Protein AF-A0A1I4XVS7-F1 (afdb_monomer_lite)

Structure (mmCIF, N/CA/C/O backbone):
data_AF-A0A1I4XVS7-F1
#
_entry.id   AF-A0A1I4XVS7-F1
#
loop_
_atom_site.group_PDB
_atom_site.id
_atom_site.type_symbol
_atom_site.label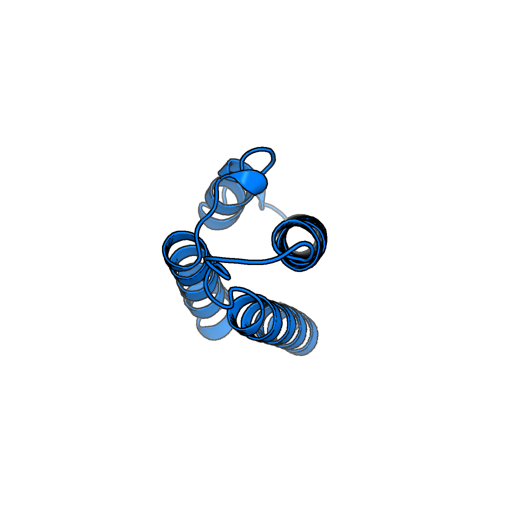_atom_id
_atom_site.label_alt_id
_atom_site.label_comp_id
_atom_site.label_asym_id
_atom_site.label_entity_id
_atom_site.label_seq_id
_atom_site.pdbx_PDB_ins_code
_atom_site.Cartn_x
_atom_site.Cartn_y
_atom_site.Cartn_z
_atom_site.occupancy
_atom_site.B_iso_or_equiv
_atom_site.auth_seq_id
_atom_site.auth_comp_id
_atom_site.auth_asym_id
_atom_site.auth_atom_id
_atom_site.pdbx_PDB_model_num
ATOM 1 N N . MET A 1 1 ? 12.800 -8.617 -11.204 1.00 63.44 1 MET A N 1
ATOM 2 C CA . MET A 1 1 ? 12.179 -8.129 -9.951 1.00 63.44 1 MET A CA 1
ATOM 3 C C . MET A 1 1 ? 12.658 -8.999 -8.792 1.00 63.44 1 MET A C 1
ATOM 5 O O . MET A 1 1 ? 12.888 -10.180 -9.019 1.00 63.44 1 MET A O 1
ATOM 9 N N . ASN A 1 2 ? 12.876 -8.449 -7.591 1.00 72.88 2 ASN A N 1
ATOM 10 C CA . ASN A 1 2 ? 13.246 -9.264 -6.422 1.00 72.88 2 ASN A CA 1
ATOM 11 C C . ASN A 1 2 ? 11.973 -9.765 -5.721 1.00 72.88 2 ASN A C 1
ATOM 13 O O . ASN A 1 2 ? 11.303 -8.977 -5.055 1.00 72.88 2 ASN A O 1
ATOM 17 N N . VAL A 1 3 ? 11.679 -11.058 -5.885 1.00 74.38 3 VAL A N 1
ATOM 18 C CA . VAL A 1 3 ? 10.455 -11.735 -5.415 1.00 74.38 3 VAL A CA 1
ATOM 19 C C . VAL A 1 3 ? 10.277 -11.648 -3.895 1.00 74.38 3 VAL A C 1
ATOM 21 O O . VAL A 1 3 ? 9.157 -11.556 -3.405 1.00 74.38 3 VAL A O 1
ATOM 24 N N . GLN A 1 4 ? 11.373 -11.633 -3.133 1.00 77.06 4 GLN A N 1
ATOM 25 C CA . GLN A 1 4 ? 11.300 -11.552 -1.675 1.00 77.06 4 GLN A CA 1
ATOM 26 C C . GLN A 1 4 ? 10.813 -10.173 -1.213 1.00 77.06 4 GLN A C 1
ATOM 28 O O . GLN A 1 4 ? 9.930 -10.071 -0.367 1.00 77.06 4 GLN A O 1
ATOM 33 N N . VAL A 1 5 ? 11.329 -9.107 -1.829 1.00 77.31 5 VAL A N 1
ATOM 34 C CA . VAL A 1 5 ? 10.971 -7.726 -1.468 1.00 77.31 5 VAL A CA 1
ATOM 35 C C . VAL A 1 5 ? 9.538 -7.397 -1.888 1.00 77.31 5 VAL A C 1
ATOM 37 O O . VAL A 1 5 ? 8.832 -6.701 -1.162 1.00 77.31 5 VAL A O 1
ATOM 40 N N . THR A 1 6 ? 9.075 -7.903 -3.036 1.00 80.31 6 THR A N 1
ATOM 41 C CA . THR A 1 6 ? 7.677 -7.715 -3.456 1.00 80.31 6 THR A CA 1
ATOM 42 C C . THR A 1 6 ? 6.711 -8.463 -2.542 1.00 80.31 6 THR A C 1
ATOM 44 O O . THR A 1 6 ? 5.664 -7.917 -2.200 1.00 80.31 6 THR A O 1
ATOM 47 N N . HIS A 1 7 ? 7.077 -9.661 -2.076 1.00 81.25 7 HIS A N 1
ATOM 48 C CA . HIS A 1 7 ? 6.284 -10.408 -1.101 1.00 81.25 7 HIS A CA 1
ATOM 49 C C . HIS A 1 7 ? 6.200 -9.688 0.253 1.00 81.25 7 HIS A C 1
ATOM 51 O O . HIS A 1 7 ? 5.110 -9.553 0.802 1.00 81.25 7 HIS A O 1
ATOM 57 N N . GLU A 1 8 ? 7.316 -9.151 0.753 1.00 83.81 8 GLU A N 1
ATOM 58 C CA . GLU A 1 8 ? 7.342 -8.354 1.988 1.00 83.81 8 GLU A CA 1
ATOM 59 C C . GLU A 1 8 ? 6.467 -7.093 1.882 1.00 83.81 8 GLU A C 1
ATOM 61 O O . GLU A 1 8 ? 5.732 -6.777 2.815 1.00 83.81 8 GLU A O 1
ATOM 66 N N . LEU A 1 9 ? 6.491 -6.395 0.739 1.00 84.56 9 LEU A N 1
ATOM 67 C CA . LEU A 1 9 ? 5.644 -5.217 0.501 1.00 84.56 9 LEU A CA 1
ATOM 68 C C . LEU A 1 9 ? 4.150 -5.557 0.468 1.00 84.56 9 LEU A C 1
ATOM 70 O O . LEU A 1 9 ? 3.341 -4.762 0.950 1.00 84.56 9 LEU A O 1
ATOM 74 N N . LEU A 1 10 ? 3.781 -6.710 -0.098 1.00 84.56 10 LEU A N 1
ATOM 75 C CA . LEU A 1 10 ? 2.398 -7.194 -0.094 1.00 84.56 10 LEU A CA 1
ATOM 76 C C . LEU A 1 10 ? 1.967 -7.618 1.311 1.00 84.56 10 LEU A C 1
ATOM 78 O O . LEU A 1 10 ? 0.881 -7.254 1.750 1.00 84.56 10 LEU A O 1
ATOM 82 N N . GLN A 1 11 ? 2.829 -8.322 2.045 1.00 83.25 11 GLN A N 1
ATOM 83 C CA . GLN A 1 11 ? 2.560 -8.711 3.426 1.00 83.25 11 GLN A CA 1
ATOM 84 C C . GLN A 1 11 ? 2.347 -7.488 4.328 1.00 83.25 11 GLN A C 1
ATOM 86 O O . GLN A 1 11 ? 1.371 -7.441 5.072 1.00 83.25 11 GLN A O 1
ATOM 91 N N . GLU A 1 12 ? 3.208 -6.473 4.213 1.00 83.94 12 GLU A N 1
ATOM 92 C CA . GLU A 1 12 ? 3.066 -5.190 4.913 1.00 83.94 12 GLU A CA 1
ATOM 93 C C . GLU A 1 12 ? 1.720 -4.521 4.579 1.00 83.94 12 GLU A C 1
ATOM 95 O O . GLU A 1 12 ? 1.023 -4.038 5.469 1.00 83.94 12 GLU A O 1
ATOM 100 N N . ALA A 1 13 ? 1.297 -4.571 3.313 1.00 84.56 13 ALA A N 1
ATOM 101 C CA . ALA A 1 13 ? 0.021 -4.016 2.875 1.00 84.56 13 ALA A CA 1
ATOM 102 C C . ALA A 1 13 ? -1.201 -4.776 3.427 1.00 84.56 13 ALA A C 1
ATOM 104 O O . ALA A 1 13 ? -2.168 -4.138 3.845 1.00 84.56 13 ALA A O 1
ATOM 105 N N . TYR A 1 14 ? -1.160 -6.112 3.496 1.00 83.69 14 TYR A N 1
ATOM 106 C CA . TYR A 1 14 ? -2.228 -6.905 4.121 1.00 83.69 14 TYR A CA 1
ATOM 107 C C . TYR A 1 14 ? -2.352 -6.640 5.622 1.00 83.69 14 TYR A C 1
ATOM 109 O O . TYR A 1 14 ? -3.460 -6.625 6.157 1.00 83.69 14 TYR A O 1
ATOM 117 N N . GLU A 1 15 ? -1.236 -6.433 6.325 1.00 82.75 15 GLU A N 1
ATOM 118 C CA . GLU A 1 15 ? -1.289 -6.065 7.741 1.00 82.75 15 GLU A CA 1
ATOM 119 C C . GLU A 1 15 ? -1.912 -4.675 7.930 1.00 82.75 15 GLU A C 1
ATOM 121 O O . GLU A 1 15 ? -2.776 -4.513 8.791 1.00 82.75 15 GLU A O 1
ATOM 126 N N . LEU A 1 16 ? -1.584 -3.704 7.070 1.00 79.94 16 LEU A N 1
ATOM 127 C CA . LEU A 1 16 ? -2.224 -2.380 7.072 1.00 79.94 16 LEU A CA 1
ATOM 128 C C . LEU A 1 16 ? -3.723 -2.446 6.753 1.00 79.94 16 LEU A C 1
ATOM 130 O O . LEU A 1 16 ? -4.521 -1.709 7.327 1.00 79.94 16 LEU A O 1
ATOM 134 N N . GLU A 1 17 ? -4.148 -3.360 5.880 1.00 80.88 17 GLU A N 1
ATOM 135 C CA . GLU A 1 17 ? -5.568 -3.564 5.580 1.00 80.88 17 GLU A CA 1
ATOM 136 C C . GLU A 1 17 ? -6.363 -3.992 6.826 1.00 80.88 17 GLU A C 1
ATOM 138 O O . GLU A 1 17 ? -7.510 -3.577 7.014 1.00 80.88 17 GLU A O 1
ATOM 143 N N . LYS A 1 18 ? -5.748 -4.792 7.705 1.00 76.56 18 LYS A N 1
ATOM 144 C CA . LYS A 1 18 ? -6.356 -5.243 8.965 1.00 76.56 18 LYS A CA 1
ATOM 145 C C . LYS A 1 18 ? -6.441 -4.125 10.002 1.00 76.56 18 LYS A C 1
ATOM 147 O O . LYS A 1 18 ? -7.310 -4.180 10.871 1.00 76.56 18 LYS A O 1
ATOM 152 N N . THR A 1 19 ? -5.580 -3.107 9.925 1.00 73.69 19 THR A N 1
ATOM 153 C CA . THR A 1 19 ? -5.619 -1.958 10.845 1.00 73.69 19 THR A CA 1
ATOM 154 C C . THR A 1 19 ? -6.632 -0.891 10.432 1.00 73.69 19 THR A C 1
ATOM 156 O O . THR A 1 19 ? -6.964 -0.039 11.253 1.00 73.69 19 THR A O 1
ATOM 159 N N . PHE A 1 20 ? -7.238 -0.997 9.241 1.00 69.62 20 PHE A N 1
ATOM 160 C CA . PHE A 1 20 ? -8.480 -0.296 8.877 1.00 69.62 20 PHE A CA 1
ATOM 161 C C . PHE A 1 20 ? -9.701 -0.861 9.639 1.00 69.62 20 PHE A C 1
ATOM 163 O O . PHE A 1 20 ? -10.748 -1.173 9.066 1.00 69.62 20 PHE A O 1
ATOM 170 N N . THR A 1 21 ? -9.590 -1.035 10.957 1.00 56.97 21 THR A N 1
ATOM 171 C CA . THR A 1 21 ? -10.715 -1.441 11.798 1.00 56.97 21 THR A CA 1
ATOM 172 C C . THR A 1 21 ? -11.610 -0.236 12.078 1.00 56.97 21 THR A C 1
ATOM 174 O O . THR A 1 21 ? -11.232 0.718 12.751 1.00 56.97 21 THR A O 1
ATOM 177 N N . LEU A 1 22 ? -12.803 -0.305 11.481 1.00 51.03 22 LEU A N 1
ATOM 178 C CA . LEU A 1 22 ? -14.038 0.435 11.754 1.00 51.03 22 LEU A CA 1
ATOM 179 C C . LEU A 1 22 ? -13.980 1.378 12.968 1.00 51.03 22 LEU A C 1
ATOM 181 O O . LEU A 1 22 ? -13.980 0.934 14.113 1.00 51.03 22 LEU A O 1
ATOM 185 N N . SER A 1 23 ? -14.022 2.683 12.676 1.00 46.88 23 SER A N 1
ATOM 186 C CA . SER A 1 23 ? -14.737 3.722 13.432 1.00 46.88 23 SER A CA 1
ATOM 187 C C . SER A 1 23 ? -15.338 3.227 14.759 1.00 46.88 23 SER A C 1
ATOM 189 O O . SER A 1 23 ? -16.413 2.622 14.761 1.00 46.88 23 SER A O 1
ATOM 191 N N . TYR A 1 24 ? -14.701 3.543 15.888 1.00 40.94 24 TYR A N 1
ATOM 192 C CA . TYR A 1 24 ? -15.358 3.479 17.194 1.00 40.94 24 TYR A CA 1
ATOM 193 C C . TYR A 1 24 ? -16.337 4.663 17.291 1.00 40.94 24 TYR A C 1
ATOM 195 O O . TYR A 1 24 ? -15.890 5.813 17.319 1.00 40.94 24 TYR A O 1
ATOM 203 N N . PRO A 1 25 ? -17.665 4.438 17.339 1.00 46.78 25 PRO A N 1
ATOM 204 C CA . PRO A 1 25 ? -18.630 5.536 17.355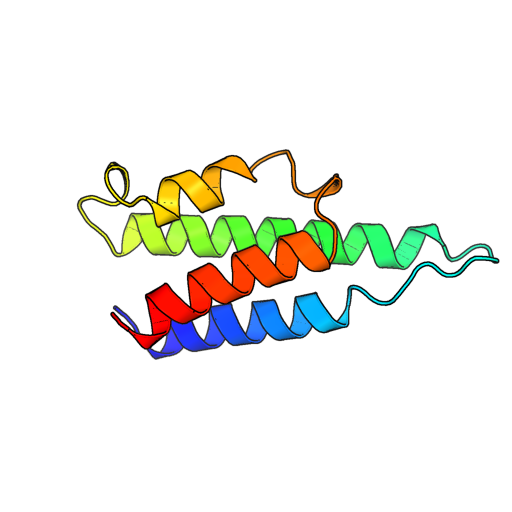 1.00 46.78 25 PRO A CA 1
ATOM 205 C C . PRO A 1 25 ? -18.664 6.299 18.693 1.00 46.78 25 PRO A C 1
ATOM 207 O O . PRO A 1 25 ? -19.317 7.336 18.773 1.00 46.78 25 PRO A O 1
ATOM 210 N N . PHE A 1 26 ? -17.942 5.838 19.727 1.00 42.44 26 PHE A N 1
ATOM 211 C CA . PHE A 1 26 ? -17.911 6.449 21.061 1.00 42.44 26 PHE A CA 1
ATOM 212 C C . PHE A 1 26 ? -16.532 6.298 21.740 1.00 42.44 26 PHE A C 1
ATOM 214 O O . PHE A 1 26 ? -15.896 5.253 21.613 1.00 42.44 26 PHE A O 1
ATOM 221 N N . GLY A 1 27 ? -16.110 7.311 22.516 1.00 49.78 27 GLY A N 1
ATOM 222 C CA . GLY A 1 27 ? -14.953 7.258 23.431 1.00 49.78 27 GLY A CA 1
ATOM 223 C C . GLY A 1 27 ? -13.726 8.105 23.039 1.00 49.78 27 GLY A C 1
ATOM 224 O O . GLY A 1 27 ? -13.526 8.451 21.879 1.00 49.78 27 GLY A O 1
ATOM 225 N N . ILE A 1 28 ? -12.881 8.416 24.033 1.00 48.09 28 ILE A N 1
ATOM 226 C CA . ILE A 1 28 ? -11.690 9.299 23.954 1.00 48.09 28 ILE A CA 1
ATOM 227 C C . ILE A 1 28 ? -10.519 8.763 23.106 1.00 48.09 28 ILE A C 1
ATOM 229 O O . ILE A 1 28 ? -9.560 9.487 22.864 1.00 48.09 28 ILE A O 1
ATOM 233 N N . TYR A 1 29 ? -10.590 7.513 22.641 1.00 44.22 29 TYR A N 1
ATOM 234 C CA . TYR A 1 29 ? -9.559 6.878 21.806 1.00 44.22 29 TYR A CA 1
ATOM 235 C C . TYR A 1 29 ? -9.907 6.849 20.309 1.00 44.22 29 TYR A C 1
ATOM 237 O O . TYR A 1 29 ? -9.166 6.253 19.528 1.00 44.22 29 TYR A O 1
ATOM 245 N N . LYS A 1 30 ? -10.995 7.519 19.896 1.00 48.75 30 LYS A N 1
ATOM 246 C CA . LYS A 1 30 ? -11.414 7.657 18.489 1.00 48.75 30 LYS A CA 1
ATOM 247 C C . LYS A 1 30 ? -10.276 8.124 17.565 1.00 48.75 30 LYS A C 1
ATOM 249 O O . LYS A 1 30 ? -10.200 7.672 16.427 1.00 48.75 30 LYS A O 1
ATOM 254 N N . ASP A 1 31 ? -9.371 8.960 18.069 1.00 43.97 31 ASP A N 1
ATOM 255 C CA . ASP A 1 31 ? -8.344 9.621 17.257 1.00 43.97 31 ASP A CA 1
ATOM 256 C C . ASP A 1 31 ? -6.986 8.885 17.210 1.00 43.97 31 ASP A C 1
ATOM 258 O O . ASP A 1 31 ? -6.156 9.182 16.353 1.00 43.97 31 ASP A O 1
ATOM 262 N N . SER A 1 32 ? -6.729 7.901 18.086 1.00 45.19 32 SER A N 1
ATOM 263 C CA . SER A 1 32 ? -5.378 7.310 18.228 1.00 45.19 32 SER A CA 1
ATOM 264 C C . SER A 1 32 ? -5.048 6.167 17.259 1.00 45.19 32 SER A C 1
ATOM 266 O O . SER A 1 32 ? -3.874 5.959 16.967 1.00 45.19 32 SER A O 1
ATOM 268 N N . LEU A 1 33 ? -6.038 5.438 16.731 1.00 46.88 33 LEU A N 1
ATOM 269 C CA . LEU A 1 33 ? -5.800 4.356 15.753 1.00 46.88 33 LEU A CA 1
ATOM 270 C C . LEU A 1 33 ? -5.759 4.854 14.299 1.00 46.88 33 LEU A C 1
ATOM 272 O O . LEU A 1 33 ? -5.121 4.238 13.443 1.00 46.88 33 LEU A O 1
ATOM 276 N N . TYR A 1 34 ? -6.414 5.987 14.030 1.00 50.12 34 TYR A N 1
ATOM 277 C CA . TYR A 1 34 ? -6.440 6.604 12.707 1.00 50.12 34 TYR A CA 1
ATOM 278 C C . TYR A 1 34 ? -5.044 7.125 12.329 1.00 50.12 34 TYR A C 1
ATOM 280 O O . TYR A 1 34 ? -4.503 6.721 11.304 1.00 50.12 34 TYR A O 1
ATOM 288 N N . SER A 1 35 ? -4.409 7.950 13.174 1.00 53.19 35 SER A N 1
ATOM 289 C CA . SER A 1 35 ? -3.125 8.595 12.832 1.00 53.19 35 SER A CA 1
ATOM 290 C C . SER A 1 35 ? -2.021 7.595 12.480 1.00 53.19 35 SER A C 1
ATOM 292 O O . SER A 1 35 ? -1.325 7.778 11.486 1.00 53.19 35 SER A O 1
ATOM 294 N N . THR A 1 36 ? -1.883 6.510 13.247 1.00 61.19 36 THR A N 1
ATOM 295 C CA . THR A 1 36 ? -0.803 5.536 13.037 1.00 61.19 36 THR A CA 1
ATOM 296 C C . THR A 1 36 ? -0.992 4.739 11.751 1.00 61.19 36 THR A C 1
ATOM 298 O O . THR A 1 36 ? -0.036 4.565 11.002 1.00 61.19 36 THR A O 1
ATOM 301 N N . THR A 1 37 ? -2.221 4.325 11.431 1.00 71.44 37 THR A N 1
ATOM 302 C CA . THR A 1 37 ? -2.515 3.588 10.191 1.00 71.44 37 THR A CA 1
ATOM 303 C C . THR A 1 37 ? -2.209 4.432 8.951 1.00 71.44 37 THR A C 1
ATOM 305 O O . THR A 1 37 ? -1.570 3.947 8.019 1.00 71.44 37 THR A O 1
ATOM 308 N N . TYR A 1 38 ? -2.585 5.716 8.945 1.00 73.19 38 TYR A N 1
ATOM 309 C CA . TYR A 1 38 ? -2.300 6.616 7.819 1.00 73.19 38 TYR A CA 1
ATOM 310 C C . TYR A 1 38 ? -0.819 6.984 7.689 1.00 73.19 38 TYR A C 1
ATOM 312 O O . TYR A 1 38 ? -0.312 7.110 6.567 1.00 73.19 38 TYR A O 1
ATOM 320 N N . ASP A 1 39 ? -0.104 7.115 8.805 1.00 76.56 39 ASP A N 1
ATOM 321 C CA . ASP A 1 39 ? 1.340 7.340 8.795 1.00 76.56 39 ASP A CA 1
ATOM 322 C C . ASP A 1 39 ? 2.091 6.123 8.235 1.00 76.56 39 ASP A C 1
ATOM 324 O O . ASP A 1 39 ? 2.962 6.279 7.372 1.00 76.56 39 ASP A O 1
ATOM 328 N N . GLU A 1 40 ? 1.724 4.910 8.653 1.00 81.69 40 GLU A N 1
ATOM 329 C CA . GLU A 1 40 ? 2.319 3.671 8.140 1.00 81.69 40 GLU A CA 1
ATOM 330 C C . GLU A 1 40 ? 1.950 3.422 6.667 1.00 81.69 40 GLU A C 1
ATOM 332 O O . GLU A 1 40 ? 2.832 3.126 5.863 1.00 81.69 40 GLU A O 1
ATOM 337 N N . LEU A 1 41 ? 0.707 3.692 6.249 1.00 82.19 41 LEU A N 1
ATOM 338 C CA . LEU A 1 41 ? 0.314 3.697 4.829 1.00 82.19 41 LEU A CA 1
ATOM 339 C C . LEU A 1 41 ? 1.153 4.666 3.999 1.00 82.19 41 LEU A C 1
ATOM 341 O O . LEU A 1 41 ? 1.559 4.359 2.877 1.00 82.19 41 LEU A O 1
ATOM 345 N N . THR A 1 42 ? 1.437 5.847 4.549 1.00 83.81 42 THR A N 1
ATOM 346 C CA . THR A 1 42 ? 2.275 6.844 3.882 1.00 83.81 42 THR A CA 1
ATOM 347 C C . THR A 1 42 ? 3.705 6.359 3.716 1.00 83.81 42 THR A C 1
ATOM 349 O O . THR A 1 42 ? 4.299 6.557 2.649 1.00 83.81 42 THR A O 1
ATOM 352 N N . LYS A 1 43 ? 4.273 5.720 4.742 1.00 86.19 43 LYS A N 1
ATOM 353 C CA . LYS A 1 43 ? 5.610 5.119 4.667 1.00 86.19 43 LYS A CA 1
ATOM 354 C C . LYS A 1 43 ? 5.638 3.983 3.648 1.00 86.19 43 LYS A C 1
ATOM 356 O O . LYS A 1 43 ? 6.497 3.999 2.763 1.00 86.19 43 LYS A O 1
ATOM 361 N N . TRP A 1 44 ? 4.667 3.075 3.709 1.00 89.12 44 TRP A N 1
ATOM 362 C CA . TRP A 1 44 ? 4.535 1.949 2.791 1.00 89.12 44 TRP A CA 1
ATOM 363 C C . TRP A 1 44 ? 4.393 2.404 1.332 1.00 89.12 44 TRP A C 1
ATOM 365 O O . TRP A 1 44 ? 5.130 1.931 0.461 1.00 89.12 44 TRP A O 1
ATOM 375 N N . LEU A 1 45 ? 3.539 3.394 1.044 1.00 87.62 45 LEU A N 1
ATOM 376 C CA . LEU A 1 45 ? 3.368 3.914 -0.318 1.00 87.62 45 LEU A CA 1
ATOM 377 C C . LEU A 1 45 ? 4.678 4.517 -0.844 1.00 87.62 45 LEU A C 1
ATOM 379 O O . LEU A 1 45 ? 5.078 4.260 -1.980 1.00 87.62 45 LEU A O 1
ATOM 383 N N . ARG A 1 46 ? 5.385 5.297 -0.017 1.00 88.31 46 ARG A N 1
ATOM 384 C CA . ARG A 1 46 ? 6.686 5.880 -0.391 1.00 88.31 46 ARG A CA 1
ATOM 385 C C . ARG A 1 46 ? 7.730 4.802 -0.668 1.00 88.31 46 ARG A C 1
ATOM 387 O O . ARG A 1 46 ? 8.463 4.922 -1.649 1.00 88.31 46 ARG A O 1
ATOM 394 N N . LYS A 1 47 ? 7.785 3.760 0.165 1.00 88.62 47 LYS A N 1
ATOM 395 C CA . LYS A 1 47 ? 8.686 2.610 0.001 1.00 88.62 47 LYS A CA 1
ATOM 396 C C . LYS A 1 47 ? 8.393 1.871 -1.305 1.00 88.62 47 LYS A C 1
ATOM 398 O O . LYS A 1 47 ? 9.314 1.633 -2.081 1.00 88.62 47 LYS A O 1
ATOM 403 N N . THR A 1 48 ? 7.120 1.619 -1.595 1.00 86.38 48 THR A N 1
ATOM 404 C CA . THR A 1 48 ? 6.662 0.949 -2.822 1.00 86.38 48 THR A CA 1
ATOM 405 C C . THR A 1 48 ? 7.006 1.756 -4.076 1.00 86.38 48 THR A C 1
ATOM 407 O O . THR A 1 48 ? 7.566 1.223 -5.031 1.00 86.38 48 THR A O 1
ATOM 410 N N . ILE A 1 49 ? 6.766 3.071 -4.065 1.00 88.62 49 ILE A N 1
ATOM 411 C CA . ILE A 1 49 ? 7.146 3.958 -5.175 1.00 88.62 49 ILE A CA 1
ATOM 412 C C . ILE A 1 49 ? 8.670 3.983 -5.360 1.00 88.62 49 ILE A C 1
ATOM 414 O O . ILE A 1 49 ? 9.154 3.918 -6.487 1.00 88.62 49 ILE A O 1
ATOM 418 N N . SER A 1 50 ? 9.434 4.072 -4.268 1.00 89.19 50 SER A N 1
ATOM 419 C CA . SER A 1 50 ? 10.902 4.054 -4.312 1.00 89.19 50 SER A CA 1
ATOM 420 C C . SER A 1 50 ? 11.437 2.741 -4.891 1.00 89.19 50 SER A C 1
ATOM 422 O O . SER A 1 50 ? 12.343 2.755 -5.721 1.00 89.19 50 SER A O 1
ATOM 424 N N . TYR A 1 51 ? 10.828 1.609 -4.525 1.00 88.25 51 TYR A N 1
ATOM 425 C CA . TYR A 1 51 ? 11.150 0.306 -5.103 1.00 88.25 51 TYR A CA 1
ATOM 426 C C . TYR A 1 51 ? 10.957 0.306 -6.624 1.00 88.25 51 TYR A C 1
ATOM 428 O O . TYR A 1 51 ? 11.879 -0.054 -7.354 1.00 88.25 51 TYR A O 1
ATOM 436 N N . LEU A 1 52 ? 9.807 0.784 -7.115 1.00 85.62 52 LEU A N 1
ATOM 437 C CA . LEU A 1 52 ? 9.548 0.862 -8.557 1.00 85.62 52 LEU A CA 1
ATOM 438 C C . LEU A 1 52 ? 10.582 1.732 -9.285 1.00 85.62 52 LEU A C 1
ATOM 440 O O . LEU A 1 52 ? 11.069 1.329 -10.337 1.00 85.62 52 LEU A O 1
ATOM 444 N N . LYS A 1 53 ? 10.974 2.872 -8.702 1.00 87.19 53 LYS A N 1
ATOM 445 C CA . LYS A 1 53 ? 12.009 3.756 -9.269 1.00 87.19 53 LYS A CA 1
ATOM 446 C C . LYS A 1 53 ? 13.373 3.087 -9.395 1.00 87.19 53 LYS A C 1
ATOM 448 O O . LYS A 1 53 ? 14.061 3.279 -10.389 1.00 87.19 53 LYS A O 1
ATOM 453 N N . ASN A 1 54 ? 13.771 2.328 -8.378 1.00 86.19 54 ASN A N 1
ATOM 454 C CA . ASN A 1 54 ? 15.101 1.725 -8.326 1.00 86.19 54 ASN A CA 1
ATOM 455 C C . ASN A 1 54 ? 15.204 0.446 -9.169 1.00 86.19 54 ASN 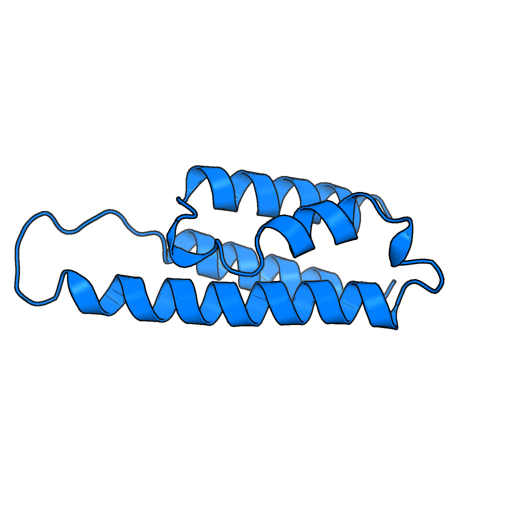A C 1
ATOM 457 O O . ASN A 1 54 ? 16.301 0.076 -9.580 1.00 86.19 54 ASN A O 1
ATOM 461 N N . HIS A 1 55 ? 14.083 -0.240 -9.411 1.00 82.81 55 HIS A N 1
ATOM 462 C CA . HIS A 1 55 ? 14.066 -1.530 -10.104 1.00 82.81 55 HIS A CA 1
ATOM 463 C C . HIS A 1 55 ? 13.579 -1.474 -11.556 1.00 82.81 55 HIS A C 1
ATOM 465 O O . HIS A 1 55 ? 13.793 -2.443 -12.285 1.00 82.81 55 HIS A O 1
ATOM 471 N N . HIS A 1 56 ? 12.980 -0.366 -12.001 1.00 79.12 56 HIS A N 1
ATOM 472 C CA . HIS A 1 56 ? 12.574 -0.176 -13.393 1.00 79.12 56 HIS A CA 1
ATOM 473 C C . HIS A 1 56 ? 13.301 1.017 -14.012 1.00 79.12 56 HIS A C 1
ATOM 475 O O . HIS A 1 56 ? 13.120 2.145 -13.569 1.00 79.12 56 HIS A O 1
ATOM 481 N N . MET A 1 57 ? 14.085 0.780 -15.071 1.00 72.62 57 MET A N 1
ATOM 482 C CA . MET A 1 57 ? 14.799 1.857 -15.777 1.00 72.62 57 MET A CA 1
ATOM 483 C C . MET A 1 57 ? 13.845 2.875 -16.424 1.00 72.62 57 MET A C 1
ATOM 485 O O . MET A 1 57 ? 14.172 4.054 -16.486 1.00 72.62 57 MET A O 1
ATOM 489 N N . GLU A 1 58 ? 12.647 2.444 -16.831 1.00 83.25 58 GLU A N 1
ATOM 490 C CA . GLU A 1 58 ? 11.595 3.296 -17.409 1.00 83.25 58 GLU A CA 1
ATOM 491 C C . GLU A 1 58 ? 10.400 3.442 -16.456 1.00 83.25 58 GLU A C 1
ATOM 493 O O . GLU A 1 58 ? 9.241 3.344 -16.848 1.00 83.25 58 GLU A O 1
ATOM 498 N N . TYR A 1 59 ? 10.653 3.652 -15.162 1.00 77.81 59 TYR A N 1
ATOM 499 C CA . TYR A 1 59 ? 9.565 3.754 -14.184 1.00 77.81 59 TYR A CA 1
ATOM 500 C C . TYR A 1 59 ? 8.573 4.891 -14.480 1.00 77.81 59 TYR A C 1
ATOM 502 O O . TYR A 1 59 ? 7.428 4.838 -14.041 1.00 77.81 59 TYR A O 1
ATOM 510 N N . GLU A 1 60 ? 8.994 5.915 -15.222 1.00 77.06 60 GLU A N 1
ATOM 511 C CA . GLU A 1 60 ? 8.155 7.049 -15.614 1.00 77.06 60 GLU A CA 1
ATOM 512 C C . GLU A 1 60 ? 7.134 6.712 -16.702 1.00 77.06 60 GLU A C 1
ATOM 514 O O . GLU A 1 60 ? 6.197 7.474 -16.878 1.00 77.06 60 GLU A O 1
ATOM 519 N N . SER A 1 61 ? 7.272 5.593 -17.420 1.00 81.44 61 SER A N 1
ATOM 520 C CA . SER A 1 61 ? 6.247 5.117 -18.360 1.00 81.44 61 SER A CA 1
ATOM 521 C C . SER A 1 61 ? 5.290 4.104 -17.717 1.00 81.44 61 SER A C 1
ATOM 523 O O . SER A 1 61 ? 4.259 3.762 -18.302 1.00 81.44 61 SER A O 1
ATOM 525 N N . LEU A 1 62 ? 5.581 3.642 -16.492 1.00 84.62 62 LEU A N 1
ATOM 526 C CA . LEU A 1 62 ? 4.741 2.683 -15.778 1.00 84.62 62 LEU A CA 1
ATOM 527 C C . LEU A 1 62 ? 3.436 3.338 -15.315 1.00 84.62 62 LEU A C 1
ATOM 529 O O . LEU A 1 62 ? 3.409 4.200 -14.432 1.00 84.62 62 LEU A O 1
ATOM 533 N N . SER A 1 63 ? 2.321 2.825 -15.832 1.00 86.31 63 SER A N 1
ATOM 534 C CA . SER A 1 63 ? 0.974 3.181 -15.376 1.00 86.31 63 SER A CA 1
ATOM 535 C C . SER A 1 63 ? 0.806 2.982 -13.865 1.00 86.31 63 SER A C 1
ATOM 537 O O . SER A 1 63 ? 0.221 3.834 -13.194 1.00 86.31 63 SER A O 1
ATOM 539 N N . LEU A 1 64 ? 1.394 1.913 -13.309 1.00 87.69 64 LEU A N 1
ATOM 540 C CA . LEU A 1 64 ? 1.406 1.646 -11.871 1.00 87.69 64 LEU A CA 1
ATOM 541 C C . LEU A 1 64 ? 2.101 2.763 -11.083 1.00 87.69 64 LEU A C 1
ATOM 543 O O . LEU A 1 64 ? 1.586 3.206 -10.059 1.00 87.69 64 LEU A O 1
ATOM 547 N N . TYR A 1 65 ? 3.253 3.244 -11.557 1.00 88.62 65 TYR A N 1
ATOM 548 C CA . TYR A 1 65 ? 3.987 4.316 -10.888 1.00 88.62 65 TYR A CA 1
ATOM 549 C C . TYR A 1 65 ? 3.147 5.595 -10.813 1.00 88.62 65 TYR A C 1
ATOM 551 O O . TYR A 1 65 ? 3.017 6.184 -9.738 1.00 88.62 65 TYR A O 1
ATOM 559 N N . HIS A 1 66 ? 2.518 6.000 -11.920 1.00 88.56 66 HIS A N 1
ATOM 560 C CA . HIS A 1 66 ? 1.634 7.167 -11.935 1.00 88.56 66 HIS A CA 1
ATOM 561 C C . HIS A 1 66 ? 0.406 6.989 -11.047 1.00 88.56 66 HIS A C 1
ATOM 563 O O . HIS A 1 66 ? 0.044 7.915 -10.317 1.00 88.56 66 HIS A O 1
ATOM 569 N N . TYR A 1 67 ? -0.200 5.801 -11.074 1.00 89.50 67 TYR A N 1
ATOM 570 C CA . TYR A 1 67 ? -1.335 5.462 -10.227 1.00 89.50 67 TYR A CA 1
ATOM 571 C C . TYR A 1 67 ? -0.977 5.613 -8.745 1.00 89.50 67 TYR A C 1
ATOM 573 O O . TYR A 1 67 ? -1.614 6.398 -8.046 1.00 89.50 67 TYR A O 1
ATOM 581 N N . LEU A 1 68 ? 0.103 4.976 -8.281 1.00 89.06 68 LEU A N 1
ATOM 582 C CA . LEU A 1 68 ? 0.560 5.076 -6.890 1.00 89.06 68 LEU A CA 1
ATOM 583 C C . LEU A 1 68 ? 0.970 6.505 -6.515 1.00 89.06 68 LEU A C 1
ATOM 585 O O . LEU A 1 68 ? 0.627 6.996 -5.439 1.00 89.06 68 LEU A O 1
ATOM 589 N N . ASN A 1 69 ? 1.669 7.210 -7.407 1.00 88.44 69 ASN A N 1
ATOM 590 C CA . ASN A 1 69 ? 2.104 8.582 -7.157 1.00 88.44 69 ASN A CA 1
ATOM 591 C C . ASN A 1 69 ? 0.921 9.566 -7.070 1.00 88.44 69 ASN A C 1
ATOM 593 O O . ASN A 1 69 ? 1.031 10.579 -6.383 1.00 88.44 69 ASN A O 1
ATOM 597 N N . SER A 1 70 ? -0.229 9.259 -7.684 1.00 88.88 70 SER A N 1
ATOM 598 C CA . SER A 1 70 ? -1.447 10.081 -7.584 1.00 88.88 70 SER A CA 1
ATOM 599 C C . SER A 1 70 ? -2.040 10.143 -6.167 1.00 88.88 70 SER A C 1
ATOM 601 O O . SER A 1 70 ? -2.730 11.109 -5.824 1.00 88.88 70 SER A O 1
ATOM 603 N N . PHE A 1 71 ? -1.722 9.153 -5.325 1.00 84.62 71 PHE A N 1
ATOM 604 C CA . PHE A 1 71 ? -2.133 9.093 -3.922 1.00 84.62 71 PHE A CA 1
ATOM 605 C C . PHE A 1 71 ? -1.182 9.847 -2.985 1.00 84.62 71 PHE A C 1
ATOM 607 O O . PHE A 1 71 ? -1.509 10.086 -1.819 1.00 84.62 71 PHE A O 1
ATOM 614 N N . ARG A 1 72 ? -0.015 10.286 -3.477 1.00 78.38 72 ARG A N 1
ATOM 615 C CA . ARG A 1 72 ? 0.948 11.063 -2.692 1.00 78.38 72 ARG A CA 1
ATOM 616 C C . ARG A 1 72 ? 0.323 12.410 -2.300 1.00 78.38 72 ARG A C 1
ATOM 618 O O . ARG A 1 72 ? 0.158 13.293 -3.131 1.00 78.38 72 ARG A O 1
ATOM 625 N N . GLY A 1 73 ? -0.022 12.555 -1.019 1.00 74.62 73 GLY A N 1
ATOM 626 C CA . GLY A 1 73 ? -0.698 13.740 -0.468 1.00 74.62 73 GLY A CA 1
ATOM 627 C C . GLY A 1 73 ? -2.220 13.612 -0.321 1.00 74.62 73 GLY A C 1
ATOM 628 O O . GLY A 1 73 ? -2.837 14.504 0.248 1.00 74.62 73 GLY A O 1
ATOM 629 N N . LYS A 1 74 ? -2.819 12.501 -0.774 1.00 74.19 74 LYS A N 1
ATOM 630 C CA . LYS A 1 74 ? -4.253 12.194 -0.600 1.00 74.19 74 LYS A CA 1
ATOM 631 C C . LYS A 1 74 ? -4.516 11.049 0.380 1.00 74.19 74 LYS A C 1
ATOM 633 O O . LYS A 1 74 ? -5.667 10.718 0.617 1.00 74.19 74 LYS A O 1
ATOM 638 N N . LEU A 1 75 ? -3.464 10.469 0.961 1.00 72.19 75 LEU A N 1
ATOM 639 C CA . LEU A 1 75 ? -3.545 9.289 1.827 1.00 72.19 75 LEU A CA 1
ATOM 640 C C . LEU A 1 75 ? -4.477 9.461 3.026 1.00 72.19 75 LEU A C 1
ATOM 642 O O . LEU A 1 75 ? -5.189 8.522 3.342 1.00 72.19 75 LEU A O 1
ATOM 646 N N . GLY A 1 76 ? -4.548 10.653 3.626 1.00 65.81 76 GLY A N 1
ATOM 647 C CA . GLY A 1 76 ? -5.485 10.931 4.724 1.00 65.81 76 GLY A CA 1
ATOM 648 C C . GLY A 1 76 ? -6.969 10.866 4.334 1.00 65.81 76 GLY A C 1
ATOM 649 O O . GLY A 1 76 ? -7.817 10.835 5.216 1.00 65.81 76 GLY A O 1
ATOM 650 N N . ASN A 1 77 ? -7.281 10.822 3.033 1.00 69.50 77 ASN A N 1
ATOM 651 C CA . ASN A 1 77 ? -8.639 10.678 2.507 1.00 69.50 77 ASN A CA 1
ATOM 652 C C . ASN A 1 77 ? -8.918 9.275 1.950 1.00 69.50 77 ASN A C 1
ATOM 654 O O . ASN A 1 77 ? -10.026 9.044 1.479 1.00 69.50 77 ASN A O 1
ATOM 658 N N . ILE A 1 78 ? -7.934 8.369 1.969 1.00 76.62 78 ILE A N 1
ATOM 659 C CA . ILE A 1 78 ? -8.105 7.013 1.445 1.00 76.62 78 ILE A CA 1
ATOM 660 C C . ILE A 1 78 ? -8.889 6.191 2.462 1.00 76.62 78 ILE A C 1
ATOM 662 O O . ILE A 1 78 ? -8.475 6.037 3.615 1.00 76.62 78 ILE A O 1
ATOM 666 N N . ASP A 1 79 ? -10.028 5.661 2.033 1.00 76.69 79 ASP A N 1
ATOM 667 C CA . ASP A 1 79 ? -10.790 4.701 2.823 1.00 76.69 79 ASP A CA 1
ATOM 668 C C . ASP A 1 79 ? -10.297 3.259 2.598 1.00 76.69 79 ASP A C 1
ATOM 670 O O . ASP A 1 79 ? -9.475 2.969 1.724 1.00 76.69 79 ASP A O 1
ATOM 674 N N . GLN A 1 80 ? -10.799 2.320 3.401 1.00 79.38 80 GLN A N 1
ATOM 675 C CA . GLN A 1 80 ? -10.406 0.912 3.302 1.00 79.38 80 GLN A CA 1
ATOM 676 C C . GLN A 1 80 ? -10.695 0.315 1.914 1.00 79.38 80 GLN A C 1
ATOM 678 O O . GLN A 1 80 ? -9.971 -0.562 1.444 1.00 79.38 80 GLN A O 1
ATOM 683 N N . HIS A 1 81 ? -11.766 0.753 1.256 1.00 82.06 81 HIS A N 1
ATOM 684 C CA . HIS A 1 81 ? -12.169 0.225 -0.041 1.00 82.06 81 HIS A CA 1
ATOM 685 C C . HIS A 1 81 ? -11.252 0.735 -1.159 1.00 82.06 81 HIS A C 1
ATOM 687 O O . HIS A 1 81 ? -10.858 -0.034 -2.036 1.00 82.06 81 HIS A O 1
ATOM 693 N N . GLU A 1 82 ? -10.853 2.002 -1.111 1.00 82.19 82 GLU A N 1
ATOM 694 C CA . GLU A 1 82 ? -9.819 2.558 -1.977 1.00 82.19 82 GLU A CA 1
ATOM 695 C C . GLU A 1 82 ? -8.465 1.891 -1.731 1.00 82.19 82 GLU A C 1
ATOM 697 O O . GLU A 1 82 ? -7.791 1.515 -2.690 1.00 82.19 82 GLU A O 1
ATOM 702 N N . PHE A 1 83 ? -8.098 1.648 -0.471 1.00 84.25 83 PHE A N 1
ATOM 703 C CA . PHE A 1 83 ? -6.863 0.937 -0.148 1.00 84.25 83 PHE A CA 1
ATOM 704 C C . PHE A 1 83 ? -6.848 -0.494 -0.708 1.00 84.25 83 PHE A C 1
ATOM 706 O O . PHE A 1 83 ? -5.877 -0.891 -1.353 1.00 84.25 83 PHE A O 1
ATOM 713 N N . LYS A 1 84 ? -7.954 -1.238 -0.581 1.00 84.12 84 LYS A N 1
ATOM 714 C CA . LYS A 1 84 ? -8.122 -2.567 -1.199 1.00 84.12 84 LYS A CA 1
ATOM 715 C C . LYS A 1 84 ? -7.933 -2.552 -2.715 1.00 84.12 84 LYS A C 1
ATOM 717 O O . LYS A 1 84 ? -7.361 -3.484 -3.275 1.00 84.12 84 LYS A O 1
ATOM 722 N N . LYS A 1 85 ? -8.388 -1.497 -3.399 1.00 88.31 85 LYS A N 1
ATOM 723 C CA . LYS A 1 85 ? -8.158 -1.351 -4.845 1.00 88.31 85 LYS A CA 1
ATOM 724 C C . LYS A 1 85 ? -6.676 -1.174 -5.160 1.00 88.31 85 LYS A C 1
ATOM 726 O O . LYS A 1 85 ? -6.183 -1.809 -6.086 1.00 88.31 85 LYS A O 1
ATOM 731 N N . ILE A 1 86 ? -5.969 -0.354 -4.381 1.00 88.31 86 ILE A N 1
ATOM 732 C CA . ILE A 1 86 ? -4.522 -0.152 -4.542 1.00 88.31 86 ILE A CA 1
ATOM 733 C C . ILE A 1 86 ? -3.774 -1.474 -4.335 1.00 88.31 86 ILE A C 1
ATOM 735 O O . ILE A 1 86 ? -2.923 -1.827 -5.152 1.00 88.31 86 ILE A O 1
ATOM 739 N N . LEU A 1 87 ? -4.128 -2.215 -3.283 1.00 87.69 87 LEU A N 1
ATOM 740 C CA . LEU A 1 87 ? -3.581 -3.536 -2.984 1.00 87.69 87 LEU A CA 1
ATOM 741 C C . LEU A 1 87 ? -3.787 -4.509 -4.152 1.00 87.69 87 LEU A C 1
ATOM 743 O O . LEU A 1 87 ? -2.824 -5.098 -4.628 1.00 87.69 87 LEU A O 1
ATOM 747 N N . SER A 1 88 ? -5.011 -4.612 -4.673 1.00 87.88 88 SER A N 1
ATOM 748 C 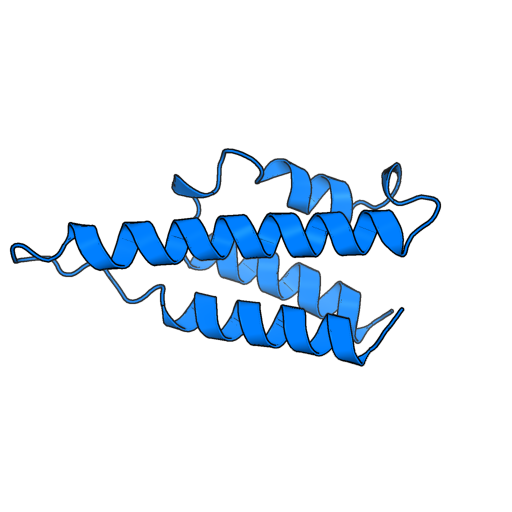CA . SER A 1 88 ? -5.330 -5.518 -5.782 1.00 87.88 88 SER A CA 1
ATOM 749 C C . SER A 1 88 ? -4.530 -5.204 -7.052 1.00 87.88 88 SER A C 1
ATOM 751 O O . SER A 1 88 ? -4.036 -6.110 -7.722 1.00 87.88 88 SER A O 1
ATOM 753 N N . VAL A 1 89 ? -4.335 -3.919 -7.368 1.00 89.00 89 VAL A N 1
ATOM 754 C CA . VAL A 1 89 ? -3.499 -3.499 -8.505 1.00 89.00 89 VAL A CA 1
ATOM 755 C C . VAL A 1 89 ? -2.030 -3.894 -8.291 1.00 89.00 89 VAL A C 1
ATOM 757 O O . VAL A 1 89 ? -1.365 -4.337 -9.230 1.00 89.00 89 VAL A O 1
ATOM 760 N N . LEU A 1 90 ? -1.518 -3.767 -7.064 1.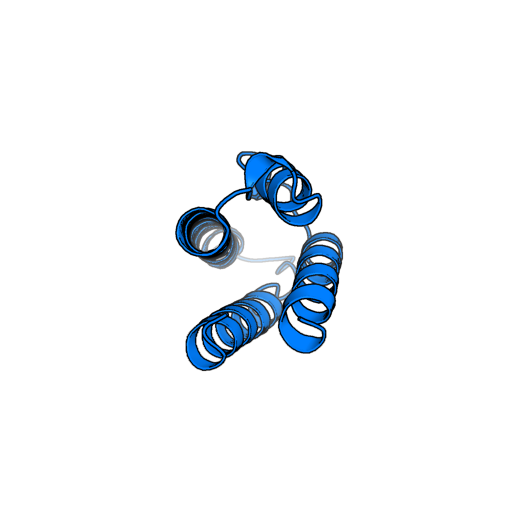00 86.00 90 LEU A N 1
ATOM 761 C CA . LEU A 1 90 ? -0.153 -4.174 -6.716 1.00 86.00 90 LEU A CA 1
ATOM 762 C C . LEU A 1 90 ? 0.036 -5.690 -6.751 1.00 86.00 90 LEU A C 1
ATOM 764 O O . LEU A 1 90 ? 1.045 -6.154 -7.273 1.00 86.00 90 LEU A O 1
ATOM 768 N N . GLU A 1 91 ? -0.924 -6.459 -6.243 1.00 86.56 91 GLU A N 1
ATOM 769 C CA . GLU A 1 91 ? -0.923 -7.922 -6.325 1.00 86.56 91 GLU A CA 1
ATOM 770 C C . GLU A 1 91 ? -0.874 -8.387 -7.777 1.00 86.56 91 GLU A C 1
ATOM 772 O O . GLU A 1 91 ? -0.030 -9.205 -8.138 1.00 86.56 91 GLU A O 1
ATOM 777 N N . GLN A 1 92 ? -1.743 -7.838 -8.633 1.00 86.69 92 GLN A N 1
ATOM 778 C CA . GLN A 1 92 ? -1.742 -8.163 -10.056 1.00 86.69 92 GLN A CA 1
ATOM 779 C C . GLN A 1 92 ? -0.376 -7.884 -10.677 1.00 86.69 92 GLN A C 1
ATOM 781 O O . GLN A 1 92 ? 0.158 -8.739 -11.379 1.00 86.69 92 GLN A O 1
ATOM 786 N N . TYR A 1 93 ? 0.220 -6.732 -10.373 1.00 84.50 93 TYR A N 1
ATOM 787 C CA . TYR A 1 93 ? 1.517 -6.365 -10.922 1.00 84.50 93 TYR A CA 1
ATOM 788 C C . TYR A 1 93 ? 2.664 -7.250 -10.417 1.00 84.50 93 TYR A C 1
ATOM 790 O O . TYR A 1 93 ? 3.477 -7.688 -11.225 1.00 84.50 93 TYR A O 1
ATOM 798 N N . PHE A 1 94 ? 2.736 -7.525 -9.112 1.00 82.75 94 PHE A N 1
ATOM 799 C CA . PHE A 1 94 ? 3.838 -8.275 -8.499 1.00 82.75 94 PHE A CA 1
ATOM 800 C C . PHE A 1 94 ? 3.725 -9.795 -8.627 1.00 82.75 94 PHE A C 1
ATOM 802 O O . PHE A 1 94 ? 4.738 -10.473 -8.482 1.00 82.75 94 PHE A O 1
ATOM 809 N N . LEU A 1 95 ? 2.526 -10.337 -8.853 1.00 77.31 95 LEU A N 1
ATOM 810 C CA . LEU A 1 95 ? 2.319 -11.776 -9.042 1.00 77.31 95 LEU A CA 1
ATOM 811 C C . LEU A 1 95 ? 2.359 -12.198 -10.518 1.00 77.31 95 LEU A C 1
ATOM 813 O O . LEU A 1 95 ? 2.568 -13.377 -10.791 1.00 77.31 95 LEU A O 1
ATOM 817 N N . HIS A 1 96 ? 2.153 -11.269 -11.460 1.00 69.62 96 HIS A N 1
ATOM 818 C CA . HIS A 1 96 ? 2.136 -11.567 -12.900 1.00 69.62 96 HIS A CA 1
ATOM 819 C C . HIS A 1 96 ? 3.380 -11.074 -13.664 1.00 69.62 96 HIS A C 1
ATOM 821 O O . HIS A 1 96 ? 3.498 -11.388 -14.848 1.00 69.62 96 HIS A O 1
ATOM 827 N N . ASN A 1 97 ? 4.299 -10.340 -13.021 1.00 57.75 97 ASN A N 1
ATOM 828 C CA . ASN A 1 97 ? 5.597 -9.913 -13.579 1.00 57.75 97 ASN A CA 1
AT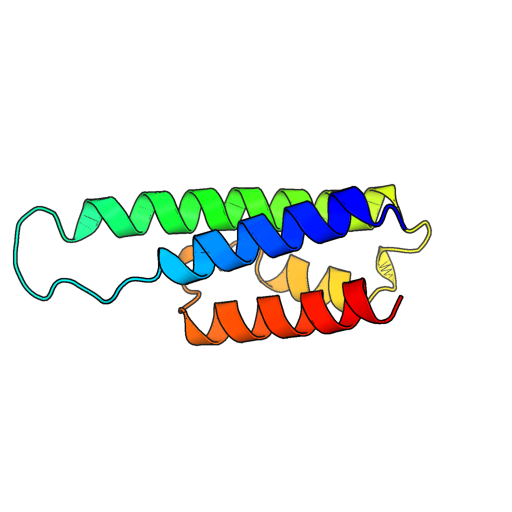OM 829 C C . ASN A 1 97 ? 6.760 -10.378 -12.700 1.00 57.75 97 ASN A C 1
ATOM 831 O O . ASN A 1 97 ? 7.875 -10.555 -13.243 1.00 57.75 97 ASN A O 1
#

Radius of gyration: 14.43 Å; chains: 1; bounding box: 34×26×42 Å

Sequence (97 aa):
MNVQVTHELLQEAYELEKTFTLSYPFGIYKDSLYSTTYDELTKWLRKTISYLKNHHMEYESLSLYHYLNSFRGKLGNIDQHEFKKILSVLEQYFLHN

Secondary structure (DSSP, 8-state):
--HHHHHHHHHHHHHHHHH-----SSSTTTTHHHHHHHHHHHHHHHHHHHHHHHH-TTGGG-HHHHHHHHTTTTGGG--HHHHHHHHHHHHHHHHH-

Foldseek 3Di:
DPLVVLVVLLVLLVVLLVLLPDQPVDDPCRPPSLVVSLVSVLVSLVVVLVVLPVPDPPSVVDPLNVVSVVCNVVSSVQHSVNSVVNSVVSCCVSVVD

pLDDT: mean 76.06, std 13.84, range [40.94, 89.5]

Organism: NCBI:txid398199